Protein AF-A0A3D4YEJ7-F1 (afdb_monomer_lite)

Sequence (40 aa):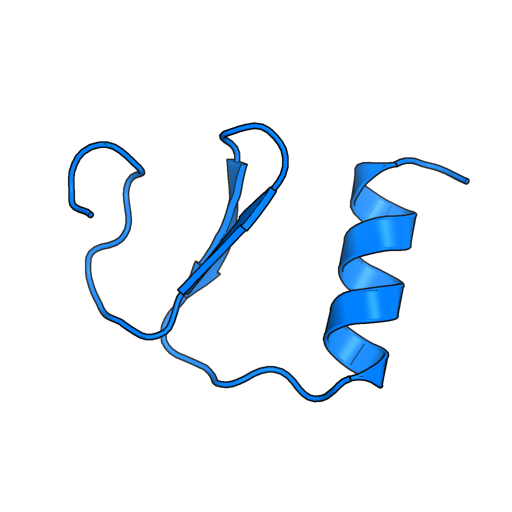
IAAYGVMSTPALVVDGKVVSFGKVLKTDEVVDLLKKVRNV

Radius of gyration: 10.32 Å; chains: 1; bounding box: 29×10×24 Å

Foldseek 3Di:
DVVLVAPADDWDADPSHTQDHPDDDDPVRVVVSVCVVVVD

pLDDT: mean 81.58, std 9.36, range [57.34, 92.06]

Structure (mmCIF, N/CA/C/O backbone):
data_AF-A0A3D4YEJ7-F1
#
_entry.id   AF-A0A3D4YEJ7-F1
#
loop_
_atom_site.group_PDB
_atom_site.id
_atom_site.type_symbol
_atom_site.label_atom_id
_atom_site.label_alt_id
_atom_site.label_comp_id
_atom_site.label_asym_id
_atom_site.label_entity_id
_atom_site.label_seq_id
_atom_site.pdbx_PDB_ins_code
_atom_site.Cartn_x
_atom_site.Cartn_y
_atom_site.Cartn_z
_atom_site.occupancy
_atom_site.B_iso_or_equiv
_atom_site.auth_seq_id
_atom_site.auth_comp_id
_atom_site.auth_asym_id
_atom_site.auth_atom_id
_atom_site.pdbx_PDB_model_num
ATOM 1 N N . ILE A 1 1 ? 9.988 -4.868 -8.547 1.00 57.34 1 ILE A N 1
ATOM 2 C CA . ILE A 1 1 ? 10.336 -3.891 -7.483 1.00 57.34 1 ILE A CA 1
ATOM 3 C C . ILE A 1 1 ? 10.584 -2.506 -8.093 1.00 57.34 1 ILE A C 1
ATOM 5 O O . ILE A 1 1 ? 9.711 -1.663 -7.938 1.00 57.34 1 ILE A O 1
ATOM 9 N N . ALA A 1 2 ? 11.625 -2.297 -8.912 1.00 64.50 2 ALA A N 1
ATOM 10 C CA . ALA A 1 2 ? 11.837 -1.019 -9.619 1.00 64.50 2 ALA A CA 1
ATOM 11 C C . ALA A 1 2 ? 10.693 -0.629 -10.584 1.00 64.50 2 ALA A C 1
ATOM 13 O O . ALA A 1 2 ? 10.353 0.542 -10.692 1.00 64.50 2 ALA A O 1
ATOM 14 N N . ALA A 1 3 ? 10.037 -1.616 -11.212 1.00 65.00 3 ALA A N 1
ATOM 15 C CA . ALA A 1 3 ? 8.886 -1.402 -12.101 1.00 65.00 3 ALA A CA 1
ATOM 16 C C . ALA A 1 3 ? 7.671 -0.733 -11.423 1.00 65.00 3 ALA A C 1
ATOM 18 O O . ALA A 1 3 ? 6.842 -0.150 -12.108 1.00 65.00 3 ALA A O 1
ATOM 19 N N . TYR A 1 4 ? 7.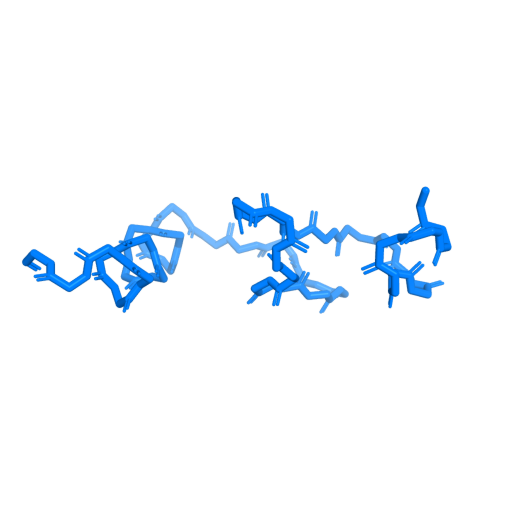581 -0.793 -10.090 1.00 67.44 4 TYR A N 1
ATOM 20 C CA . TYR A 1 4 ? 6.541 -0.115 -9.312 1.00 67.44 4 TYR A CA 1
ATOM 21 C C . TYR A 1 4 ? 7.051 1.185 -8.667 1.00 67.44 4 TYR A C 1
ATOM 23 O O . TYR A 1 4 ? 6.363 1.747 -7.833 1.00 67.44 4 TYR A O 1
ATOM 31 N N . GLY A 1 5 ? 8.262 1.661 -8.985 1.00 70.56 5 GLY A N 1
ATOM 32 C CA . GLY A 1 5 ? 8.855 2.849 -8.351 1.00 70.56 5 GLY A CA 1
ATOM 33 C C . GLY A 1 5 ? 9.390 2.615 -6.931 1.00 70.56 5 GLY A C 1
ATOM 34 O O . GLY A 1 5 ? 9.758 3.564 -6.243 1.00 70.56 5 GLY A O 1
ATOM 35 N N . VAL A 1 6 ? 9.461 1.360 -6.475 1.00 71.88 6 VAL A N 1
ATOM 36 C CA . VAL A 1 6 ? 10.025 1.019 -5.164 1.00 71.88 6 VAL A CA 1
ATOM 37 C C . VAL A 1 6 ? 11.547 0.948 -5.281 1.00 71.88 6 VAL A C 1
ATOM 39 O O . VAL A 1 6 ? 12.079 0.010 -5.874 1.00 71.88 6 VAL A O 1
ATOM 42 N N . MET A 1 7 ? 12.238 1.937 -4.710 1.00 77.00 7 MET A N 1
ATOM 43 C CA . MET A 1 7 ? 13.708 1.985 -4.665 1.00 77.00 7 MET A CA 1
ATOM 44 C C . MET A 1 7 ? 14.294 1.214 -3.474 1.00 77.00 7 MET A C 1
ATOM 46 O O . MET A 1 7 ? 15.401 0.695 -3.571 1.00 77.00 7 MET A O 1
ATOM 50 N N . SER A 1 8 ? 13.525 1.080 -2.388 1.00 72.88 8 SER A N 1
ATOM 51 C CA . SER A 1 8 ? 13.945 0.396 -1.161 1.00 72.88 8 SER A CA 1
ATOM 52 C C . SER A 1 8 ? 12.786 -0.405 -0.569 1.00 72.88 8 SER A C 1
ATOM 54 O O . SER A 1 8 ? 11.660 0.084 -0.480 1.00 72.88 8 SER A O 1
ATOM 56 N N . THR A 1 9 ? 13.056 -1.639 -0.148 1.00 81.81 9 THR A N 1
ATOM 57 C CA . THR A 1 9 ? 12.115 -2.489 0.598 1.00 81.81 9 THR A CA 1
ATOM 58 C C . THR A 1 9 ? 12.282 -2.270 2.102 1.00 81.81 9 THR A C 1
ATOM 60 O O . THR A 1 9 ? 13.412 -2.048 2.536 1.00 81.81 9 THR A O 1
ATOM 63 N N . PRO A 1 10 ? 11.228 -2.390 2.925 1.00 86.88 10 PRO A N 1
ATOM 64 C CA . PRO A 1 10 ? 9.861 -2.823 2.609 1.00 86.88 10 PRO 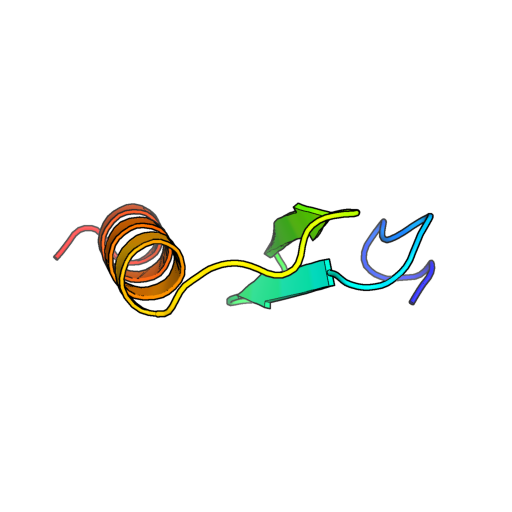A CA 1
ATOM 65 C C . PRO A 1 10 ? 8.993 -1.715 1.988 1.00 86.88 10 PRO A C 1
ATOM 67 O O . PRO A 1 10 ? 9.177 -0.537 2.281 1.00 86.88 10 PRO A O 1
ATOM 70 N N . ALA A 1 11 ? 8.038 -2.095 1.135 1.00 88.94 11 ALA A N 1
ATOM 71 C CA . ALA A 1 11 ? 7.090 -1.177 0.500 1.00 88.94 11 ALA A CA 1
ATOM 72 C C . ALA A 1 11 ? 5.705 -1.823 0.347 1.00 88.94 11 ALA A C 1
ATOM 74 O O . ALA A 1 11 ? 5.609 -3.041 0.194 1.00 88.94 11 ALA A O 1
ATOM 75 N N . LEU A 1 12 ? 4.649 -1.006 0.368 1.00 87.06 12 LEU A N 1
ATOM 76 C CA . LEU A 1 12 ? 3.260 -1.428 0.174 1.00 87.06 12 LEU A CA 1
ATOM 77 C C . LEU A 1 12 ? 2.716 -0.795 -1.110 1.00 87.06 12 LEU A C 1
ATOM 79 O O . LEU A 1 12 ? 2.788 0.424 -1.281 1.00 87.06 12 LEU A O 1
ATOM 83 N N . VAL A 1 13 ? 2.170 -1.625 -2.000 1.00 86.69 13 VAL A N 1
ATOM 84 C CA . VAL A 1 13 ? 1.570 -1.219 -3.279 1.00 86.69 13 VAL A CA 1
ATOM 85 C C . VAL A 1 13 ? 0.124 -1.701 -3.304 1.00 86.69 13 VAL A C 1
ATOM 87 O O . VAL A 1 13 ? -0.133 -2.874 -3.044 1.00 86.69 13 VAL A O 1
ATOM 90 N N . VAL A 1 14 ? -0.811 -0.802 -3.606 1.00 86.94 14 VAL A N 1
ATOM 91 C CA . VAL A 1 14 ? -2.252 -1.079 -3.701 1.00 86.94 14 VAL A CA 1
ATOM 92 C C . VAL A 1 14 ? -2.732 -0.574 -5.058 1.00 86.94 14 VAL A C 1
ATOM 94 O O . VAL A 1 14 ? -2.445 0.565 -5.414 1.00 86.94 14 VAL A O 1
ATOM 97 N N . ASP A 1 15 ? -3.406 -1.428 -5.832 1.00 84.38 15 ASP A N 1
ATOM 98 C CA . ASP A 1 15 ? -3.948 -1.096 -7.162 1.00 84.38 15 ASP A CA 1
ATOM 99 C C . ASP A 1 15 ? -2.906 -0.463 -8.114 1.00 84.38 15 ASP A C 1
ATOM 101 O O . ASP A 1 15 ? -3.179 0.477 -8.855 1.00 84.38 15 ASP A O 1
ATOM 105 N N . GLY A 1 16 ? -1.661 -0.952 -8.057 1.00 82.88 16 GLY A N 1
ATOM 106 C CA . GLY A 1 16 ? -0.540 -0.447 -8.862 1.00 82.88 16 GLY A CA 1
ATOM 107 C C . GLY A 1 16 ? 0.088 0.860 -8.359 1.00 82.88 16 GLY A C 1
ATOM 108 O O . GLY A 1 16 ? 1.113 1.279 -8.893 1.00 82.88 16 GLY A O 1
ATOM 109 N N . LYS A 1 17 ? -0.461 1.479 -7.306 1.00 84.12 17 LYS A N 1
ATOM 110 C CA . LYS A 1 17 ? 0.073 2.689 -6.669 1.00 84.12 17 LYS A CA 1
ATOM 111 C C . LYS A 1 17 ? 0.871 2.346 -5.414 1.00 84.12 17 LYS A C 1
ATOM 113 O O . LYS A 1 17 ? 0.399 1.630 -4.533 1.00 84.12 1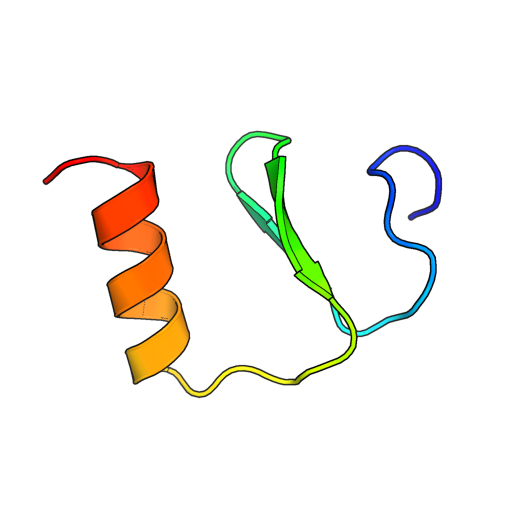7 LYS A O 1
ATOM 118 N N . VAL A 1 18 ? 2.072 2.904 -5.293 1.00 84.81 18 VAL A N 1
ATOM 119 C CA . VAL A 1 18 ? 2.867 2.799 -4.060 1.00 84.81 18 VAL A CA 1
ATOM 120 C C . VAL A 1 18 ? 2.244 3.679 -2.982 1.00 84.81 18 VAL A C 1
ATOM 122 O O . VAL A 1 18 ? 2.060 4.879 -3.183 1.00 84.81 18 VAL A O 1
ATOM 125 N N . VAL A 1 19 ? 1.932 3.080 -1.836 1.00 86.50 19 VAL A N 1
ATOM 126 C CA . VAL A 1 19 ? 1.323 3.764 -0.683 1.00 86.50 19 VAL A CA 1
ATOM 127 C C . VAL A 1 19 ? 2.255 3.832 0.530 1.00 86.50 19 VAL A C 1
ATOM 129 O O . VAL A 1 19 ? 2.020 4.631 1.429 1.00 86.50 19 VAL A O 1
ATOM 132 N N . SER A 1 20 ? 3.328 3.035 0.559 1.00 86.44 20 SER A N 1
ATOM 133 C CA . SER A 1 20 ? 4.400 3.134 1.559 1.00 86.44 20 SER A CA 1
ATOM 134 C C . SER A 1 20 ? 5.722 2.622 1.000 1.00 86.44 20 SER A C 1
ATOM 136 O O . SER A 1 20 ? 5.737 1.677 0.211 1.00 86.44 20 SER A O 1
ATOM 138 N 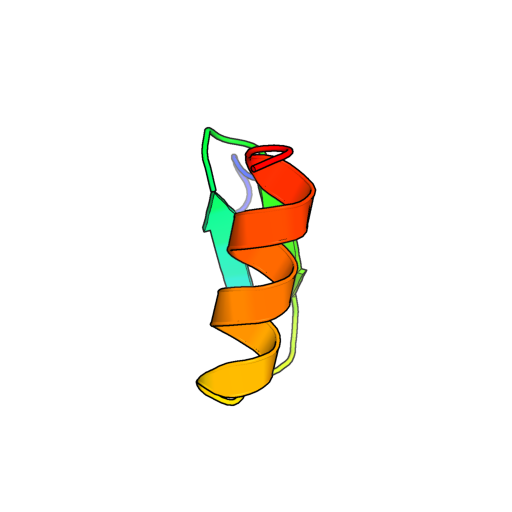N . PHE A 1 21 ? 6.825 3.230 1.431 1.00 87.06 21 PHE A N 1
ATOM 139 C CA . PHE A 1 21 ? 8.193 2.843 1.103 1.00 87.06 21 PHE A CA 1
ATOM 140 C C . PHE A 1 21 ? 9.100 3.048 2.324 1.00 87.06 21 PHE A C 1
ATOM 142 O O . PHE A 1 21 ? 8.976 4.035 3.044 1.00 87.06 21 PHE A O 1
ATOM 149 N N . GLY A 1 22 ? 10.013 2.109 2.573 1.00 78.56 22 GLY A N 1
ATOM 150 C CA . GLY A 1 22 ? 11.049 2.219 3.605 1.00 78.56 22 GLY A CA 1
ATOM 151 C C . GLY A 1 22 ? 10.577 2.080 5.058 1.00 78.56 22 GLY A C 1
ATOM 152 O O . GLY A 1 22 ? 11.392 2.238 5.963 1.00 78.56 22 GLY A O 1
ATOM 153 N N . LYS A 1 23 ? 9.299 1.767 5.314 1.00 81.75 23 LYS A N 1
ATOM 154 C CA . LYS A 1 23 ? 8.753 1.575 6.668 1.00 81.75 23 LYS A CA 1
ATOM 155 C C . LYS A 1 23 ? 7.832 0.359 6.725 1.00 81.75 23 LYS A C 1
ATOM 157 O O . LYS A 1 23 ? 6.944 0.200 5.887 1.00 81.75 23 LYS A O 1
ATOM 162 N N . VAL A 1 24 ? 8.011 -0.468 7.756 1.00 82.50 24 VAL A N 1
ATOM 163 C CA . VAL A 1 24 ? 7.023 -1.486 8.134 1.00 82.50 24 VAL A CA 1
ATOM 164 C C . VAL A 1 24 ? 5.861 -0.769 8.813 1.00 82.50 24 VAL A C 1
ATOM 166 O O . VAL A 1 24 ? 6.018 -0.203 9.895 1.00 82.50 24 VAL A O 1
ATOM 169 N N . LEU A 1 25 ? 4.718 -0.743 8.136 1.00 86.25 25 LEU A N 1
ATOM 170 C CA . LEU A 1 25 ? 3.498 -0.138 8.655 1.00 86.25 25 LEU A CA 1
ATOM 171 C C . LEU A 1 25 ? 2.888 -1.020 9.745 1.00 86.25 25 LEU A C 1
ATOM 173 O O . LEU A 1 25 ? 2.893 -2.248 9.635 1.00 86.25 25 LEU A O 1
ATOM 177 N N . LYS A 1 26 ? 2.320 -0.391 10.773 1.00 90.56 26 LYS A N 1
ATOM 178 C CA . LYS A 1 26 ? 1.438 -1.077 11.721 1.00 90.56 26 LYS A CA 1
ATOM 179 C C . LYS A 1 26 ? 0.087 -1.357 11.071 1.00 90.56 26 LYS A C 1
ATOM 181 O O . LYS A 1 26 ? -0.316 -0.660 10.142 1.00 90.56 26 LYS A O 1
ATOM 186 N N . THR A 1 27 ? -0.631 -2.344 11.596 1.00 89.69 27 THR A N 1
ATOM 187 C CA . THR A 1 27 ? -1.938 -2.765 11.075 1.00 89.69 27 THR A CA 1
ATOM 188 C C . THR A 1 27 ? -2.904 -1.587 10.923 1.00 89.69 27 THR A C 1
ATOM 190 O O . THR A 1 27 ? -3.522 -1.446 9.872 1.00 89.69 27 THR A O 1
ATOM 193 N N . ASP A 1 28 ? -2.957 -0.691 11.910 1.00 92.06 28 ASP A N 1
ATOM 194 C CA . ASP A 1 28 ? -3.849 0.477 11.894 1.00 92.06 28 ASP A CA 1
ATOM 195 C C . ASP A 1 28 ? -3.494 1.467 10.772 1.00 92.06 28 ASP A C 1
ATOM 197 O O . ASP A 1 28 ? -4.371 1.938 10.051 1.00 92.06 28 ASP A O 1
ATOM 201 N N . GLU A 1 29 ? -2.197 1.714 10.548 1.00 89.12 29 GLU A N 1
ATOM 202 C CA . GLU A 1 29 ? -1.720 2.591 9.469 1.00 89.12 29 GLU A CA 1
ATOM 203 C C . GLU A 1 29 ? -2.090 2.018 8.091 1.00 89.12 29 GLU A C 1
ATOM 205 O O . GLU A 1 29 ? -2.457 2.762 7.181 1.00 89.12 29 GLU A O 1
ATOM 210 N N . VAL A 1 30 ? -2.024 0.690 7.930 1.00 89.50 30 VAL A N 1
ATOM 211 C CA . VAL A 1 30 ? -2.442 0.012 6.694 1.00 89.50 30 VAL A CA 1
ATOM 212 C C . VAL A 1 30 ? -3.947 0.166 6.474 1.00 89.50 30 VAL A C 1
ATOM 214 O O . VAL A 1 30 ? -4.364 0.458 5.354 1.00 89.50 30 VAL A O 1
ATOM 217 N N . VAL A 1 31 ? -4.763 0.007 7.520 1.00 91.19 31 VAL A N 1
ATOM 218 C CA . VAL A 1 31 ? -6.224 0.169 7.432 1.00 91.19 31 VAL A CA 1
ATOM 219 C C . VAL A 1 31 ? -6.590 1.596 7.019 1.00 91.19 31 VAL A C 1
ATOM 221 O O . VAL A 1 31 ? -7.401 1.774 6.109 1.00 91.19 31 VAL A O 1
ATOM 224 N N . ASP A 1 32 ? -5.960 2.606 7.618 1.00 90.44 32 ASP A N 1
ATOM 225 C CA . ASP A 1 32 ? -6.188 4.011 7.269 1.00 90.44 32 ASP A CA 1
ATOM 226 C C . ASP A 1 32 ? -5.774 4.325 5.828 1.00 90.44 32 ASP A C 1
ATOM 228 O O . ASP A 1 32 ? -6.480 5.038 5.111 1.00 90.44 32 ASP A O 1
ATOM 232 N N . LEU A 1 33 ? -4.646 3.773 5.373 1.00 88.44 33 LEU A N 1
ATOM 233 C CA . LEU A 1 33 ? -4.197 3.912 3.989 1.00 88.44 33 LEU A CA 1
ATOM 234 C C . LEU A 1 33 ? -5.171 3.249 3.013 1.00 88.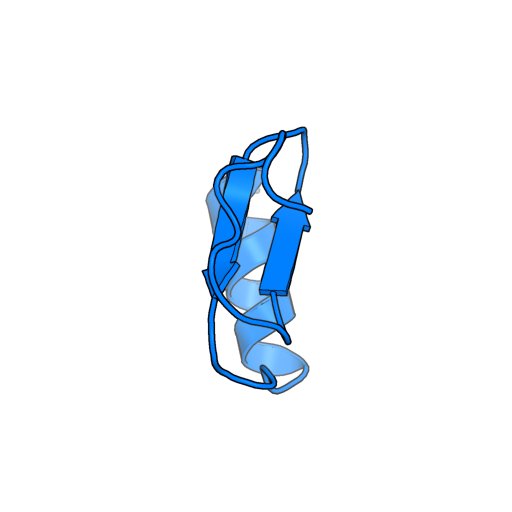44 33 LEU A C 1
ATOM 236 O O . LEU A 1 33 ? -5.516 3.853 2.001 1.00 88.44 33 LEU A O 1
ATOM 240 N N . LEU A 1 34 ? -5.658 2.045 3.316 1.00 88.00 34 LEU A N 1
ATOM 241 C CA . LEU A 1 34 ? -6.620 1.339 2.469 1.00 88.00 34 LEU A CA 1
ATOM 242 C C . LEU A 1 34 ? -7.961 2.075 2.380 1.00 88.00 34 LEU A C 1
ATOM 244 O O . LEU A 1 34 ? -8.510 2.184 1.284 1.00 88.00 34 LEU A O 1
ATOM 248 N N . LYS A 1 35 ? -8.461 2.633 3.490 1.00 89.75 35 LYS A N 1
ATOM 249 C CA . LYS A 1 35 ? -9.665 3.483 3.490 1.00 89.75 35 LYS A CA 1
ATOM 250 C C . LYS A 1 35 ? -9.473 4.731 2.633 1.00 89.75 35 LYS A C 1
ATOM 252 O O . LYS A 1 35 ? -10.308 5.019 1.785 1.00 89.75 35 LYS A O 1
ATOM 257 N N . LYS A 1 36 ? -8.336 5.423 2.780 1.00 85.75 36 LYS A N 1
ATOM 258 C CA . LYS A 1 36 ? -7.995 6.603 1.962 1.00 85.75 36 LYS A CA 1
ATOM 259 C C . LYS A 1 36 ? -7.884 6.286 0.473 1.00 85.75 36 LYS A C 1
ATOM 261 O O . LYS A 1 36 ? -8.250 7.111 -0.351 1.00 85.75 36 LYS A O 1
ATOM 266 N N . VAL A 1 37 ? -7.349 5.119 0.118 1.00 85.12 37 VAL A N 1
ATOM 267 C CA . VAL A 1 37 ? -7.202 4.708 -1.288 1.00 85.12 37 VAL A CA 1
ATOM 268 C C . VAL A 1 37 ? -8.550 4.318 -1.891 1.00 85.12 37 VAL A C 1
ATOM 270 O O . VAL A 1 37 ? -8.794 4.606 -3.059 1.00 85.12 37 VAL A O 1
ATOM 273 N N . ARG A 1 38 ? -9.429 3.689 -1.104 1.00 79.88 38 ARG A N 1
ATOM 274 C CA . ARG A 1 38 ? -10.739 3.209 -1.565 1.00 79.88 38 ARG A CA 1
ATOM 275 C C . ARG A 1 38 ? -11.895 4.194 -1.355 1.00 79.88 38 ARG A C 1
ATOM 277 O O . ARG A 1 38 ? -12.981 3.897 -1.835 1.00 79.88 38 ARG A O 1
ATOM 284 N N . ASN A 1 39 ? -11.669 5.340 -0.700 1.00 64.69 39 ASN A N 1
ATOM 285 C CA . ASN A 1 39 ? -12.680 6.369 -0.404 1.00 64.69 39 ASN A CA 1
ATOM 286 C C . ASN A 1 39 ? -14.005 5.777 0.133 1.00 64.69 39 ASN A C 1
ATOM 288 O O . ASN A 1 39 ? -15.091 6.147 -0.312 1.00 64.69 39 ASN A O 1
ATOM 292 N N . VAL A 1 40 ? -13.895 4.834 1.074 1.00 58.81 40 VAL A N 1
ATOM 293 C CA . VAL A 1 40 ? -15.019 4.254 1.835 1.00 58.81 40 VAL A CA 1
ATOM 294 C C . VAL A 1 40 ? -15.095 4.827 3.238 1.00 58.81 40 VAL A C 1
ATOM 296 O O . VAL A 1 40 ? -14.018 5.112 3.815 1.00 58.81 40 VAL A O 1
#

Secondary structure (DSSP, 8-state):
-GGGT--SSSEEEETTEEEEESS---HHHHHHHHHHHHT-